Protein AF-A0A7J2HFB4-F1 (afdb_monomer_lite)

Foldseek 3Di:
DPQADDPLCQPWDWDFPDDDPQWTFTWTDRPPDIDTGTGGPVRDDDDDD

Sequence (49 aa):
HRGAPHRKYHGRIGEILEKRGRAYLVRVRLGGKFKLLTVLPDHLMKWSV

Secondary structure (DSSP, 8-state):
-TTPPPGGGTT--EEEEEEETTEEEEEEEETTEEEEEEE-GGG------

Radius of gyration: 10.4 Å; chains: 1; bounding box: 24×20×26 Å

Structure (mmCIF, N/CA/C/O backbone):
data_AF-A0A7J2HFB4-F1
#
_entry.id   AF-A0A7J2HFB4-F1
#
loop_
_atom_site.group_PDB
_atom_site.id
_atom_site.type_symbol
_atom_site.label_atom_id
_atom_site.label_alt_id
_atom_site.label_comp_id
_atom_site.label_asym_id
_atom_site.label_entity_id
_atom_site.label_seq_id
_atom_site.pdbx_PDB_ins_code
_atom_site.Cartn_x
_atom_site.Cartn_y
_atom_site.Cartn_z
_atom_site.occupancy
_atom_site.B_iso_or_equiv
_atom_site.auth_seq_id
_atom_site.auth_comp_id
_atom_site.auth_asym_id
_atom_site.auth_atom_id
_atom_site.pdbx_PDB_model_num
ATOM 1 N N . HIS A 1 1 ? -1.209 7.592 -16.462 1.00 64.00 1 HIS A N 1
ATOM 2 C CA . HIS A 1 1 ? -0.286 6.573 -15.913 1.00 64.00 1 HIS A CA 1
ATOM 3 C C . HIS A 1 1 ? -1.002 5.234 -15.769 1.00 64.00 1 HIS A C 1
ATOM 5 O O . HIS A 1 1 ? -2.155 5.224 -15.354 1.00 64.00 1 HIS A O 1
ATOM 11 N N . ARG A 1 2 ? -0.350 4.116 -16.123 1.00 87.62 2 ARG A N 1
ATOM 12 C CA . ARG A 1 2 ? -0.896 2.759 -15.918 1.00 87.62 2 ARG A CA 1
ATOM 13 C C . ARG A 1 2 ? -0.718 2.328 -14.460 1.00 87.62 2 ARG A C 1
ATOM 15 O O . ARG A 1 2 ? 0.242 2.746 -13.821 1.00 87.62 2 ARG A O 1
ATOM 22 N N . GLY A 1 3 ? -1.632 1.495 -13.956 1.00 90.75 3 GLY A N 1
ATOM 23 C CA . GLY A 1 3 ? -1.516 0.854 -12.637 1.00 90.75 3 GLY A CA 1
ATOM 24 C C . GLY A 1 3 ? -1.556 1.797 -11.431 1.00 90.75 3 GLY A C 1
ATOM 25 O O . GLY A 1 3 ? -1.137 1.395 -10.346 1.00 90.75 3 GLY A O 1
ATOM 26 N N . ALA A 1 4 ? -2.037 3.029 -11.628 1.00 94.88 4 ALA A N 1
ATOM 27 C CA . ALA A 1 4 ? -2.256 3.992 -10.558 1.00 94.88 4 ALA A CA 1
ATOM 28 C C . ALA A 1 4 ? -3.502 3.606 -9.740 1.00 94.88 4 ALA A C 1
ATOM 30 O O . ALA A 1 4 ? -4.511 3.195 -10.326 1.00 94.88 4 ALA A O 1
ATOM 31 N N . PRO A 1 5 ? -3.471 3.742 -8.405 1.00 95.88 5 PRO A N 1
ATOM 32 C CA . PRO A 1 5 ? -4.652 3.536 -7.583 1.00 95.88 5 PRO A CA 1
ATOM 33 C C . PRO A 1 5 ? -5.660 4.680 -7.774 1.00 95.88 5 PRO A C 1
ATOM 35 O O . PRO A 1 5 ? -5.347 5.759 -8.269 1.00 95.88 5 PRO A O 1
ATOM 38 N N . HIS A 1 6 ? -6.901 4.466 -7.336 1.00 96.00 6 HIS A N 1
ATOM 39 C CA . HIS A 1 6 ? -7.892 5.543 -7.282 1.00 96.00 6 HIS A CA 1
ATOM 40 C C . HIS A 1 6 ? -7.436 6.666 -6.325 1.00 96.00 6 HIS A C 1
ATOM 42 O O . HIS A 1 6 ? -6.931 6.369 -5.240 1.00 96.00 6 HIS A O 1
ATOM 48 N N . ARG A 1 7 ? -7.728 7.942 -6.647 1.00 95.50 7 ARG A N 1
ATOM 49 C CA . ARG A 1 7 ? -7.254 9.129 -5.889 1.00 95.50 7 ARG A CA 1
ATOM 50 C C . ARG A 1 7 ? -7.482 9.060 -4.374 1.00 95.50 7 ARG A C 1
ATOM 52 O O . ARG A 1 7 ? -6.698 9.578 -3.596 1.00 95.50 7 ARG A O 1
ATOM 59 N N . LYS A 1 8 ? -8.563 8.396 -3.949 1.00 95.19 8 LYS A N 1
ATOM 60 C CA . LYS A 1 8 ? -8.942 8.227 -2.530 1.00 95.19 8 LYS A CA 1
ATOM 61 C C . LYS A 1 8 ? -7.910 7.464 -1.686 1.00 95.19 8 LYS A C 1
ATOM 63 O O . LYS A 1 8 ? -8.009 7.466 -0.463 1.00 95.19 8 LYS A O 1
ATOM 68 N N . TYR A 1 9 ? -6.965 6.787 -2.335 1.00 96.62 9 TYR A N 1
ATOM 69 C CA . TYR A 1 9 ? -5.893 6.032 -1.693 1.00 96.62 9 TYR A CA 1
ATOM 70 C C . TYR A 1 9 ? -4.538 6.751 -1.739 1.00 96.62 9 TYR A C 1
ATOM 72 O O . TYR A 1 9 ? -3.574 6.240 -1.179 1.00 96.62 9 TYR A O 1
ATOM 80 N N . HIS A 1 10 ? -4.447 7.921 -2.378 1.00 94.94 10 HIS A N 1
ATOM 81 C CA . HIS A 1 10 ? -3.208 8.697 -2.405 1.00 94.94 10 HIS A CA 1
ATOM 82 C C . HIS A 1 10 ? -2.842 9.163 -0.989 1.00 94.94 10 HIS A C 1
ATOM 84 O O . HIS A 1 10 ? -3.721 9.522 -0.204 1.00 94.94 10 HIS A O 1
ATOM 90 N N . GLY A 1 11 ? -1.550 9.122 -0.655 1.00 94.69 11 GLY A N 1
ATOM 91 C CA . GLY A 1 11 ? -1.039 9.495 0.671 1.00 94.69 11 GLY A CA 1
ATOM 92 C C . GLY A 1 11 ? -1.396 8.517 1.796 1.00 94.69 11 GLY A C 1
ATOM 93 O O . GLY A 1 11 ? -1.135 8.801 2.962 1.00 94.69 11 GLY A O 1
ATOM 94 N N . ARG A 1 12 ? -2.009 7.367 1.485 1.00 95.56 12 ARG A N 1
ATOM 95 C CA . ARG A 1 12 ? -2.273 6.318 2.476 1.00 95.56 12 ARG A CA 1
ATOM 96 C C . ARG A 1 12 ? -1.077 5.383 2.582 1.00 95.56 12 ARG A C 1
ATOM 98 O O . ARG A 1 12 ? -0.524 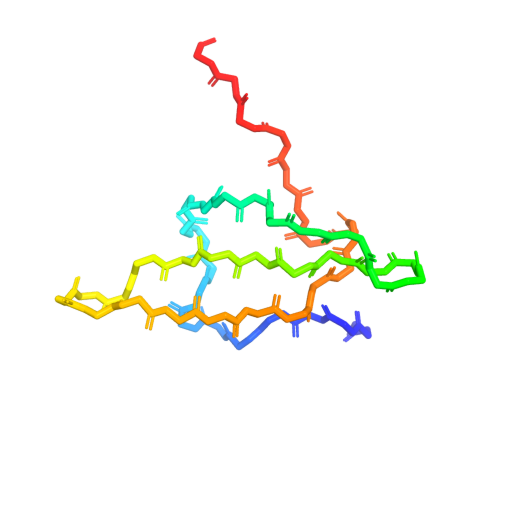4.959 1.573 1.00 95.56 12 ARG A O 1
ATOM 105 N N . ILE A 1 13 ? -0.749 5.015 3.814 1.00 96.00 13 ILE A N 1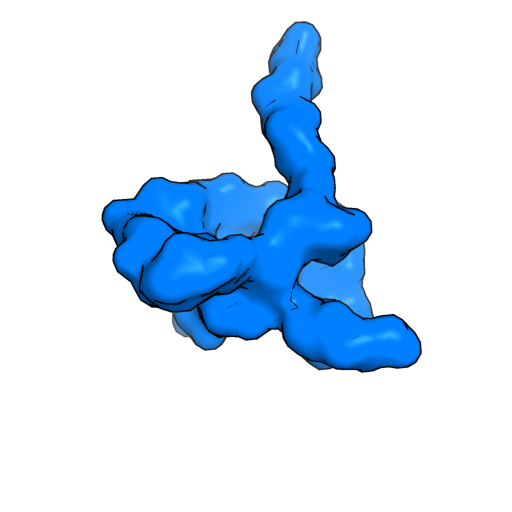
ATOM 106 C CA . ILE A 1 13 ? 0.222 3.966 4.116 1.00 96.00 13 ILE A CA 1
ATOM 107 C C . ILE A 1 13 ? -0.529 2.633 4.172 1.00 96.00 13 ILE A C 1
ATOM 109 O O . ILE A 1 13 ? -1.657 2.555 4.673 1.00 96.00 13 ILE A O 1
ATOM 113 N N . GLY A 1 14 ? 0.083 1.592 3.622 1.00 96.06 14 GLY A N 1
ATOM 114 C CA . GLY A 1 14 ? -0.468 0.247 3.592 1.00 96.06 14 GLY A CA 1
ATOM 115 C C . GLY A 1 14 ? 0.619 -0.808 3.687 1.00 96.06 14 GLY A C 1
ATOM 116 O O . GLY A 1 14 ? 1.808 -0.501 3.693 1.00 96.06 14 GLY A O 1
ATOM 117 N N . GLU A 1 15 ? 0.183 -2.057 3.740 1.00 97.56 15 GLU A N 1
ATOM 118 C CA . GLU A 1 15 ? 1.047 -3.228 3.836 1.00 97.56 15 GLU A CA 1
ATOM 119 C C . GLU A 1 15 ? 1.001 -4.015 2.527 1.00 97.56 15 GLU A C 1
ATOM 121 O O . GLU A 1 15 ? -0.080 -4.254 1.981 1.00 97.56 15 GLU A O 1
ATOM 126 N N . ILE A 1 16 ? 2.165 -4.416 2.017 1.00 97.81 16 ILE A N 1
ATOM 127 C CA . ILE A 1 16 ? 2.256 -5.316 0.866 1.00 97.81 16 ILE A CA 1
ATOM 128 C C . ILE A 1 16 ? 1.979 -6.734 1.363 1.00 97.81 16 ILE A C 1
ATOM 130 O O . ILE A 1 16 ? 2.730 -7.252 2.181 1.00 97.81 16 ILE A O 1
ATOM 134 N N . LEU A 1 1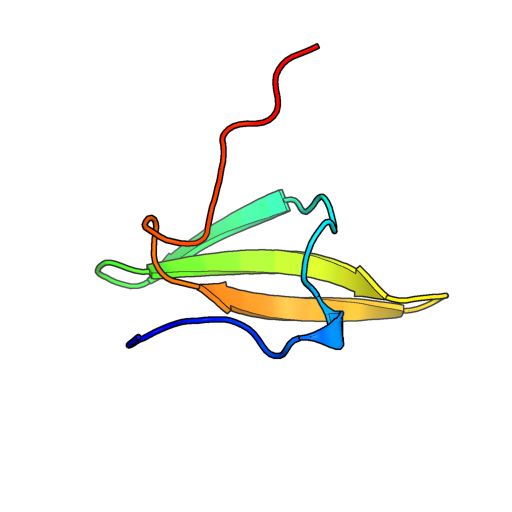7 ? 0.917 -7.357 0.855 1.00 98.25 17 LEU A N 1
ATOM 135 C CA . LEU A 1 17 ? 0.566 -8.735 1.199 1.00 98.25 17 LEU A CA 1
ATOM 136 C C . LEU A 1 17 ? 1.263 -9.746 0.284 1.00 98.25 17 LEU A C 1
ATOM 138 O O . LEU A 1 17 ? 1.736 -10.777 0.741 1.00 98.25 17 LEU A O 1
ATOM 142 N N . GLU A 1 18 ? 1.310 -9.458 -1.018 1.00 97.75 18 GLU A N 1
ATOM 143 C CA . GLU A 1 18 ? 1.897 -10.353 -2.017 1.00 97.75 18 GLU A CA 1
ATOM 144 C C . GLU A 1 18 ? 2.305 -9.600 -3.290 1.00 97.75 18 GLU A C 1
ATOM 146 O O . GLU A 1 18 ? 1.869 -8.471 -3.552 1.00 97.75 18 GLU A O 1
ATOM 151 N N . LYS A 1 19 ? 3.128 -10.252 -4.116 1.00 97.88 19 LYS A N 1
ATOM 152 C CA . LYS A 1 19 ? 3.520 -9.781 -5.448 1.00 97.88 19 LYS A CA 1
ATOM 153 C C . LYS A 1 19 ? 2.669 -10.470 -6.516 1.00 97.88 19 LYS A C 1
ATOM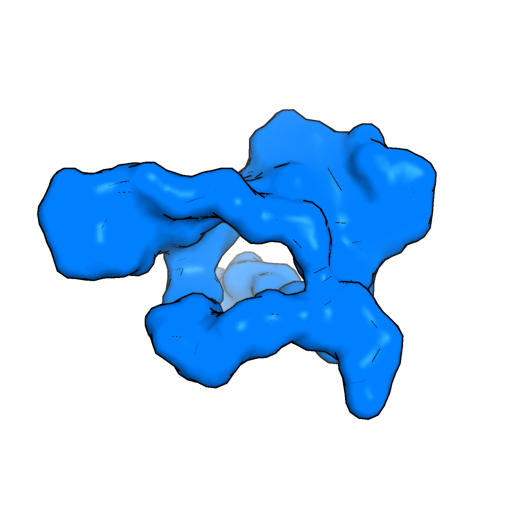 155 O O . LYS A 1 19 ? 2.585 -11.691 -6.557 1.00 97.88 19 LYS A O 1
ATOM 160 N N . ARG A 1 20 ? 2.077 -9.686 -7.419 1.00 96.19 20 ARG A N 1
ATOM 161 C CA . ARG A 1 20 ? 1.276 -10.148 -8.564 1.00 96.19 20 ARG A CA 1
ATOM 162 C C . ARG A 1 20 ? 1.940 -9.714 -9.867 1.00 96.19 20 ARG A C 1
ATOM 164 O O . ARG A 1 20 ? 1.693 -8.619 -10.379 1.00 96.19 20 ARG A O 1
ATOM 171 N N . GLY A 1 21 ? 2.827 -10.560 -10.391 1.00 96.50 21 GLY A N 1
ATOM 172 C CA . GLY A 1 21 ? 3.657 -10.226 -11.551 1.00 96.50 21 GLY A CA 1
ATOM 173 C C . GLY A 1 21 ? 4.540 -9.009 -11.260 1.00 96.50 21 GLY A C 1
ATOM 174 O O . GLY A 1 21 ? 5.378 -9.049 -10.363 1.00 96.50 21 GLY A O 1
ATOM 175 N N . ARG A 1 22 ? 4.335 -7.909 -11.995 1.00 96.12 22 ARG A N 1
ATOM 176 C CA . ARG A 1 22 ? 5.028 -6.628 -11.752 1.00 96.12 22 ARG A CA 1
ATOM 177 C C . ARG A 1 22 ? 4.338 -5.710 -10.737 1.00 96.12 22 ARG A C 1
ATOM 179 O O . ARG A 1 22 ? 4.872 -4.649 -10.450 1.00 96.12 22 ARG A O 1
ATOM 186 N N . ALA A 1 23 ? 3.148 -6.064 -10.258 1.00 97.75 23 ALA A N 1
ATOM 187 C CA . ALA A 1 23 ? 2.378 -5.274 -9.301 1.00 97.75 23 ALA A CA 1
ATOM 188 C C . ALA A 1 23 ? 2.438 -5.887 -7.897 1.00 97.75 23 ALA A C 1
ATOM 190 O O . ALA A 1 23 ? 2.860 -7.029 -7.717 1.00 97.75 23 ALA A O 1
ATOM 191 N N . TYR A 1 24 ? 1.951 -5.141 -6.912 1.00 98.12 24 TYR A N 1
ATOM 192 C CA . TYR A 1 24 ? 1.780 -5.604 -5.539 1.00 98.12 24 TYR A CA 1
ATOM 193 C C . TYR A 1 24 ? 0.315 -5.566 -5.135 1.00 98.12 24 TYR A C 1
ATOM 195 O O . TYR A 1 24 ? -0.420 -4.661 -5.538 1.00 98.12 24 TYR A O 1
ATOM 203 N N . LEU A 1 25 ? -0.097 -6.533 -4.318 1.00 98.19 25 LEU A N 1
ATOM 204 C CA . LEU A 1 25 ? -1.346 -6.455 -3.578 1.00 98.19 25 LEU A CA 1
ATOM 205 C C . LEU A 1 25 ? -1.092 -5.700 -2.272 1.00 98.19 25 LEU A C 1
ATOM 207 O O . LEU A 1 25 ? -0.377 -6.188 -1.399 1.00 98.19 25 LEU A O 1
ATOM 211 N N . VAL A 1 26 ? -1.688 -4.521 -2.136 1.00 98.06 26 VAL A N 1
ATOM 212 C CA . VAL A 1 26 ? -1.503 -3.636 -0.984 1.00 98.06 26 VAL A CA 1
ATOM 213 C C . VAL A 1 26 ? -2.794 -3.551 -0.184 1.00 98.06 26 VAL A C 1
ATOM 215 O O . VAL A 1 26 ? -3.847 -3.190 -0.717 1.00 98.06 26 VAL A O 1
ATOM 218 N N . ARG A 1 27 ? -2.715 -3.856 1.111 1.00 98.12 27 ARG A N 1
ATOM 219 C CA . ARG A 1 27 ? -3.791 -3.645 2.077 1.00 98.12 27 ARG A CA 1
ATOM 220 C C . ARG A 1 27 ? -3.696 -2.235 2.638 1.00 98.12 27 ARG A C 1
ATOM 222 O O . ARG A 1 27 ? -2.735 -1.898 3.322 1.00 98.12 27 ARG A O 1
ATOM 229 N N . VAL A 1 28 ? -4.722 -1.427 2.397 1.00 97.56 28 VAL A N 1
ATOM 230 C CA . VAL A 1 28 ? -4.835 -0.060 2.923 1.00 97.56 28 VAL A CA 1
ATOM 231 C C . VAL A 1 28 ? -6.070 0.082 3.801 1.00 97.56 28 VAL A C 1
ATOM 233 O O . VAL A 1 28 ? -7.112 -0.532 3.545 1.00 97.56 28 VAL A O 1
ATOM 236 N N . ARG A 1 29 ? -5.982 0.928 4.829 1.00 96.19 29 ARG A N 1
ATOM 237 C CA . ARG A 1 29 ? -7.135 1.309 5.650 1.00 96.19 29 ARG A CA 1
ATOM 238 C C . ARG A 1 29 ? -7.789 2.560 5.065 1.00 96.19 29 ARG A C 1
ATOM 240 O O . ARG A 1 29 ? -7.137 3.587 4.893 1.00 96.19 29 ARG A O 1
ATOM 247 N N . LEU A 1 30 ? -9.082 2.478 4.764 1.00 94.75 30 LEU A N 1
ATOM 248 C CA . LEU A 1 30 ? -9.890 3.609 4.312 1.00 94.75 30 LEU A CA 1
ATOM 249 C C . LEU A 1 30 ? -11.063 3.787 5.279 1.00 94.75 30 LEU A C 1
ATOM 251 O O . LEU A 1 30 ? -12.017 3.004 5.271 1.00 94.75 30 LEU A O 1
ATOM 255 N N . GLY A 1 31 ? -10.962 4.799 6.141 1.00 90.81 31 GLY A N 1
ATOM 256 C CA . GLY A 1 31 ? -11.869 4.960 7.277 1.00 90.81 31 GLY A CA 1
ATOM 257 C C . GLY A 1 31 ? -11.793 3.749 8.215 1.00 90.81 31 GLY A C 1
ATOM 258 O O . GLY A 1 31 ? -10.714 3.357 8.660 1.00 90.81 31 GLY A O 1
ATOM 259 N N . GLY A 1 32 ? -12.939 3.122 8.487 1.00 94.25 32 GLY A N 1
ATOM 260 C CA . GLY A 1 32 ? -13.037 1.940 9.353 1.00 94.25 32 GLY A CA 1
ATOM 261 C C . GLY A 1 32 ? -12.814 0.590 8.663 1.00 94.25 32 GLY A C 1
ATOM 262 O O . GLY A 1 32 ? -12.903 -0.435 9.327 1.00 94.25 32 GLY A O 1
ATOM 263 N N . LYS A 1 33 ? -12.562 0.552 7.347 1.00 96.19 33 LYS A N 1
ATOM 264 C CA . LYS A 1 33 ? -12.509 -0.702 6.575 1.00 96.19 33 LYS A CA 1
ATOM 265 C C . LYS A 1 33 ? -11.165 -0.886 5.874 1.00 96.19 33 LYS A C 1
ATOM 267 O O . LYS A 1 33 ? -10.552 0.081 5.421 1.00 96.19 33 LYS A O 1
ATOM 272 N N . PHE A 1 34 ? -10.751 -2.141 5.715 1.00 97.75 34 PHE A N 1
ATOM 273 C CA . PHE A 1 34 ? -9.619 -2.500 4.866 1.00 97.75 34 PHE A CA 1
ATOM 274 C C . PHE A 1 34 ? -10.043 -2.650 3.407 1.00 97.75 34 PHE A C 1
ATOM 276 O O . PHE A 1 34 ? -11.164 -3.068 3.097 1.00 97.75 34 PHE A O 1
ATOM 283 N N . LYS A 1 35 ? -9.137 -2.279 2.504 1.00 97.81 35 LYS A N 1
ATOM 284 C CA . LYS A 1 35 ? -9.277 -2.436 1.057 1.00 97.81 35 LYS A CA 1
ATOM 285 C C . LYS A 1 35 ? -7.983 -2.999 0.485 1.00 97.81 35 LYS A C 1
ATOM 287 O O . LYS A 1 35 ? -6.904 -2.670 0.967 1.00 97.81 35 LYS A O 1
ATOM 292 N N . LEU A 1 36 ? -8.121 -3.833 -0.538 1.00 98.00 36 LEU A N 1
ATOM 293 C CA . LEU A 1 36 ? -7.009 -4.410 -1.281 1.00 98.00 36 LEU A CA 1
ATOM 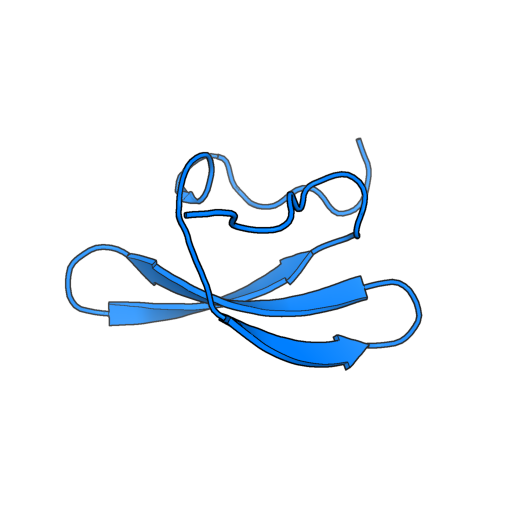294 C C . LEU A 1 36 ? -6.860 -3.676 -2.609 1.00 98.00 36 LEU A C 1
ATOM 296 O O . LEU A 1 36 ? -7.853 -3.438 -3.296 1.00 98.00 36 LEU A O 1
ATOM 300 N N . LEU A 1 37 ? -5.630 -3.314 -2.954 1.00 97.31 37 LEU A N 1
ATOM 301 C CA . LEU A 1 37 ? -5.291 -2.604 -4.181 1.00 97.31 37 LEU A CA 1
ATOM 302 C C . LEU A 1 37 ? -4.218 -3.372 -4.935 1.00 97.31 37 LEU A C 1
ATOM 304 O O . LEU A 1 37 ? -3.256 -3.824 -4.330 1.00 97.31 37 LEU A O 1
ATOM 308 N N . THR A 1 38 ? -4.349 -3.482 -6.253 1.00 97.50 38 THR A N 1
ATOM 309 C CA . THR A 1 38 ? -3.248 -3.928 -7.113 1.00 97.50 38 THR A CA 1
ATOM 310 C C . THR A 1 38 ? -2.570 -2.697 -7.695 1.00 97.50 38 THR A C 1
ATOM 312 O O . THR A 1 38 ? -3.181 -1.978 -8.483 1.00 97.50 38 THR A O 1
ATOM 315 N N . VAL A 1 39 ? -1.337 -2.428 -7.264 1.00 97.44 39 VAL A N 1
ATOM 316 C CA . VAL A 1 39 ? -0.626 -1.173 -7.556 1.00 97.44 39 VAL A CA 1
ATOM 317 C C . VAL A 1 39 ? 0.755 -1.473 -8.125 1.00 97.44 39 VAL A C 1
ATOM 319 O O . VAL A 1 39 ? 1.430 -2.401 -7.675 1.00 97.44 39 VAL A O 1
ATOM 322 N N . LEU A 1 40 ? 1.165 -0.710 -9.140 1.00 97.50 40 LEU A N 1
ATOM 323 C CA . LEU A 1 40 ? 2.521 -0.805 -9.680 1.00 97.50 40 LEU A CA 1
ATOM 324 C C . LEU A 1 40 ? 3.545 -0.115 -8.761 1.00 97.50 40 LEU A C 1
ATOM 326 O O . LEU A 1 40 ? 3.191 0.864 -8.106 1.00 97.50 40 LEU A O 1
ATOM 330 N N . PRO A 1 41 ? 4.810 -0.579 -8.753 1.00 96.31 41 PRO A N 1
ATOM 331 C CA . PRO A 1 41 ? 5.884 0.003 -7.950 1.00 96.31 41 PRO A CA 1
ATOM 332 C C . PRO A 1 41 ? 6.042 1.515 -8.144 1.00 96.31 41 PRO A C 1
ATOM 334 O O . PRO A 1 41 ? 6.293 2.209 -7.170 1.00 96.31 41 PRO A O 1
ATOM 337 N N . ASP A 1 42 ? 5.809 2.026 -9.359 1.00 96.12 42 ASP A N 1
ATOM 338 C CA . ASP A 1 42 ? 5.884 3.457 -9.699 1.00 96.12 42 ASP A CA 1
ATOM 339 C C . ASP A 1 42 ? 4.983 4.351 -8.821 1.00 96.12 42 ASP A C 1
ATOM 341 O O . ASP A 1 42 ? 5.226 5.548 -8.703 1.00 96.12 42 ASP A O 1
ATOM 345 N N . HIS A 1 43 ? 3.934 3.782 -8.211 1.00 96.38 43 HIS A N 1
ATOM 346 C CA . HIS A 1 43 ? 2.986 4.492 -7.337 1.00 96.38 43 HIS A CA 1
ATOM 347 C C . HIS A 1 43 ? 3.147 4.124 -5.858 1.00 96.38 43 HIS A C 1
ATOM 349 O O . HIS A 1 43 ? 2.255 4.402 -5.054 1.00 96.38 43 HIS A O 1
ATOM 355 N N . LEU A 1 44 ? 4.246 3.462 -5.495 1.00 95.69 44 LEU A N 1
ATOM 356 C CA . LEU A 1 44 ? 4.570 3.076 -4.127 1.00 95.69 44 LEU A CA 1
ATOM 357 C C . LEU A 1 44 ? 5.883 3.728 -3.704 1.00 95.69 44 LEU A C 1
ATOM 359 O O . LEU A 1 44 ? 6.838 3.815 -4.468 1.00 95.69 44 LEU A O 1
ATOM 363 N N . MET A 1 45 ? 5.939 4.138 -2.444 1.00 95.81 45 MET A N 1
ATOM 364 C CA . MET A 1 45 ? 7.160 4.609 -1.806 1.00 95.81 45 MET A CA 1
ATOM 365 C C . MET A 1 45 ? 7.413 3.753 -0.571 1.00 95.81 45 MET A C 1
ATOM 367 O O . MET A 1 45 ? 6.478 3.425 0.164 1.00 95.81 45 MET A O 1
ATOM 371 N N . LYS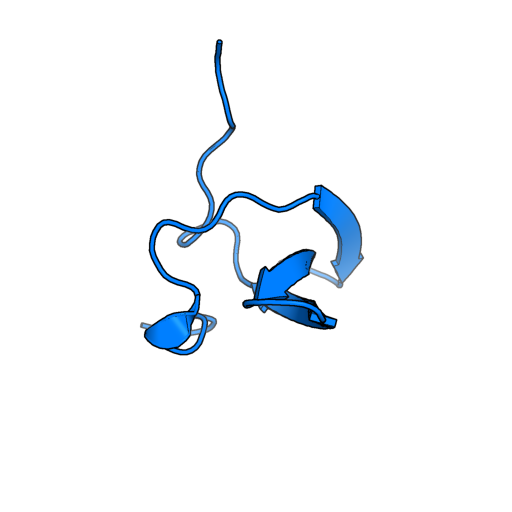 A 1 46 ? 8.674 3.363 -0.353 1.00 94.19 46 LYS A N 1
ATOM 372 C CA . LYS A 1 46 ? 9.064 2.649 0.863 1.00 94.19 46 LYS A CA 1
ATOM 373 C C . LYS A 1 46 ? 8.831 3.571 2.058 1.00 94.19 46 LYS A C 1
ATOM 375 O O . LYS A 1 46 ? 9.320 4.696 2.071 1.00 94.19 46 LYS A O 1
ATOM 380 N N . TRP A 1 47 ? 8.101 3.082 3.053 1.00 91.38 47 TRP A N 1
ATOM 381 C CA . TRP A 1 47 ? 7.966 3.788 4.319 1.00 91.38 47 TRP A CA 1
ATOM 382 C C . TRP A 1 47 ? 9.307 3.758 5.063 1.00 91.38 47 TRP A C 1
ATOM 384 O O . TRP A 1 47 ? 9.870 2.678 5.263 1.00 91.38 47 TRP A O 1
ATOM 394 N N . SER A 1 48 ? 9.816 4.929 5.443 1.00 87.69 48 SER A N 1
ATOM 395 C CA . SER A 1 48 ? 10.937 5.070 6.375 1.00 87.69 48 SER A CA 1
ATOM 396 C C . SER A 1 48 ? 10.440 5.808 7.604 1.00 87.69 48 SER A C 1
ATOM 398 O O . SER A 1 48 ? 9.684 6.771 7.474 1.00 87.69 48 SER A O 1
ATOM 400 N N . VAL A 1 49 ? 10.862 5.322 8.769 1.00 72.25 49 VAL A N 1
ATOM 401 C CA . VAL A 1 49 ? 10.830 6.080 10.024 1.00 72.25 49 VAL A CA 1
ATOM 402 C C . VAL A 1 49 ? 12.013 7.041 10.037 1.00 72.25 49 VAL A C 1
ATOM 404 O O . VAL A 1 49 ? 13.022 6.703 9.367 1.00 72.25 49 VAL A O 1
#

pLDDT: mean 94.71, std 6.05, range [64.0, 98.25]